Protein AF-A0A840Q4Q9-F1 (afdb_monomer)

Sequence (94 aa):
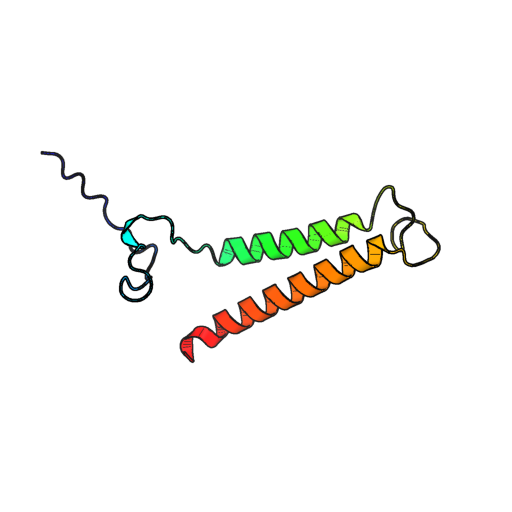MASTELEKKPSQAIDPAEEPSVEWGWHGGFPRGTQFMGWFSVVAVLAMLIGNHQGILSGGTGFKTEDVFLIGTAVVLVIGLLVDLRRRKNAWRR

Structure (mmCIF, N/CA/C/O backbone):
data_AF-A0A840Q4Q9-F1
#
_entry.id   AF-A0A840Q4Q9-F1
#
loop_
_atom_site.group_PDB
_atom_site.id
_atom_site.type_symbol
_atom_site.label_atom_id
_atom_site.label_alt_id
_atom_site.label_comp_id
_atom_site.label_asym_id
_atom_site.label_entity_id
_atom_site.label_seq_id
_atom_site.pdbx_PDB_ins_code
_atom_site.Cartn_x
_atom_site.Cartn_y
_atom_site.Cartn_z
_atom_site.occupancy
_atom_site.B_iso_or_equiv
_atom_site.auth_seq_id
_atom_site.auth_comp_id
_atom_site.auth_asym_id
_atom_site.auth_atom_id
_atom_site.pdbx_PDB_model_num
ATOM 1 N N . MET A 1 1 ? 1.119 1.818 50.714 1.00 40.50 1 MET A N 1
ATOM 2 C CA . MET A 1 1 ? 0.777 0.889 49.620 1.00 40.50 1 MET A CA 1
ATOM 3 C C . MET A 1 1 ? 0.440 1.740 48.410 1.00 40.50 1 MET A C 1
ATOM 5 O O . MET A 1 1 ? -0.631 2.328 48.388 1.00 40.50 1 MET A O 1
ATOM 9 N N . ALA A 1 2 ? 1.389 1.931 47.493 1.00 51.19 2 ALA A N 1
ATOM 10 C CA . ALA A 1 2 ? 1.105 2.608 46.232 1.00 51.19 2 ALA A CA 1
ATOM 11 C C . ALA A 1 2 ? 0.291 1.634 45.377 1.00 51.19 2 ALA A C 1
ATOM 13 O O . ALA A 1 2 ? 0.760 0.536 45.089 1.00 51.19 2 ALA A O 1
ATOM 14 N N . SER A 1 3 ? -0.945 1.995 45.055 1.00 51.69 3 SER A N 1
ATOM 15 C CA . SER A 1 3 ? -1.794 1.272 44.118 1.00 51.69 3 SER A CA 1
ATOM 16 C C . SER A 1 3 ? -1.102 1.246 42.753 1.00 51.69 3 SER A C 1
ATOM 18 O O . SER A 1 3 ? -1.081 2.245 42.043 1.00 51.69 3 SER A O 1
ATOM 20 N N . THR A 1 4 ? -0.506 0.104 42.411 1.00 63.25 4 THR A N 1
ATOM 21 C CA . THR A 1 4 ? 0.099 -0.212 41.105 1.00 63.25 4 THR A CA 1
ATOM 22 C C . THR A 1 4 ? -0.951 -0.584 40.056 1.00 63.25 4 THR A C 1
ATOM 24 O O . THR A 1 4 ? -0.650 -1.278 39.089 1.00 63.25 4 THR A O 1
ATOM 27 N N . GLU A 1 5 ? -2.200 -0.167 40.254 1.00 61.22 5 GLU A N 1
ATOM 28 C CA . GLU A 1 5 ? -3.238 -0.267 39.237 1.00 61.22 5 GLU A CA 1
ATOM 29 C C . GLU A 1 5 ? -2.896 0.770 38.166 1.00 61.22 5 GLU A C 1
ATOM 31 O O . GLU A 1 5 ? -3.141 1.967 38.324 1.00 61.22 5 GLU A O 1
ATOM 36 N N . LEU A 1 6 ? -2.244 0.311 37.097 1.00 61.44 6 LEU A N 1
ATOM 37 C CA . LEU A 1 6 ? -2.146 1.067 35.858 1.00 61.44 6 LEU A CA 1
ATOM 38 C C . LEU A 1 6 ? -3.575 1.381 35.425 1.00 61.44 6 LEU A C 1
ATOM 40 O O . LEU A 1 6 ? -4.327 0.470 35.081 1.00 61.44 6 LEU A O 1
ATOM 44 N N . GLU A 1 7 ? -3.945 2.660 35.464 1.00 57.31 7 GLU A N 1
ATOM 45 C CA . GLU A 1 7 ? -5.213 3.141 34.931 1.00 57.31 7 GLU A CA 1
ATOM 46 C C . GLU A 1 7 ? -5.353 2.597 33.505 1.00 57.31 7 GLU A C 1
ATOM 48 O O . GLU A 1 7 ? -4.605 2.988 32.601 1.00 57.31 7 GLU A O 1
ATOM 53 N N . LYS A 1 8 ? -6.253 1.618 33.321 1.00 55.50 8 LYS A N 1
ATOM 54 C CA . LYS A 1 8 ? -6.548 1.018 32.019 1.00 55.50 8 LYS A CA 1
ATOM 55 C C . LYS A 1 8 ? -7.146 2.117 31.160 1.00 55.50 8 LYS A C 1
ATOM 57 O O . LYS A 1 8 ? -8.352 2.349 31.149 1.00 55.50 8 LYS A O 1
ATOM 62 N N . LYS A 1 9 ? -6.272 2.825 30.449 1.00 50.47 9 LYS A N 1
ATOM 63 C CA . LYS A 1 9 ? -6.668 3.795 29.443 1.00 50.47 9 LYS A CA 1
ATOM 64 C C . LYS A 1 9 ? -7.621 3.061 28.493 1.00 50.47 9 LYS A C 1
ATOM 66 O O . LYS A 1 9 ? -7.283 1.958 28.059 1.00 50.47 9 LYS A O 1
ATOM 71 N N . PRO A 1 10 ? -8.774 3.637 28.124 1.00 53.69 10 PRO A N 1
ATOM 72 C CA . PRO A 1 10 ? -9.714 3.029 27.179 1.00 53.69 10 PRO A CA 1
ATOM 73 C C . PRO A 1 10 ? -9.153 3.008 25.739 1.00 53.69 10 PRO A C 1
ATOM 75 O O . PRO A 1 10 ? -9.885 3.158 24.767 1.00 53.69 10 PRO A O 1
ATOM 78 N N . SER A 1 11 ? -7.831 2.876 25.574 1.00 49.75 11 SER A N 1
ATOM 79 C CA . SER A 1 11 ? -7.124 2.939 24.298 1.00 49.75 11 SER A CA 1
ATOM 80 C C . SER A 1 11 ? -7.380 1.730 23.401 1.00 49.75 11 SER A C 1
ATOM 82 O O . SER A 1 11 ? -7.056 1.799 22.220 1.00 49.75 11 SER A O 1
ATOM 84 N N . GLN A 1 12 ? -8.002 0.667 23.914 1.00 54.91 12 GLN A N 1
ATOM 85 C CA . GLN A 1 12 ? -8.479 -0.467 23.128 1.00 54.91 12 GLN A CA 1
ATOM 86 C C . GLN A 1 12 ? -9.863 -0.877 23.618 1.00 54.91 12 GLN A C 1
ATOM 88 O O . GLN A 1 12 ? -10.000 -1.680 24.533 1.00 54.91 12 GLN A O 1
ATOM 93 N N . ALA A 1 13 ? -10.900 -0.329 22.991 1.00 60.38 13 ALA A N 1
ATOM 94 C CA . ALA A 1 13 ? -12.245 -0.891 23.043 1.00 60.38 13 ALA A CA 1
ATOM 95 C C . ALA A 1 13 ? -12.291 -2.197 22.219 1.00 60.38 13 ALA A C 1
ATOM 97 O O . ALA A 1 13 ? -12.968 -2.265 21.197 1.00 60.38 13 ALA A O 1
ATOM 98 N N . ILE A 1 14 ? -11.479 -3.189 22.596 1.00 66.31 14 ILE A N 1
ATOM 99 C CA . ILE A 1 14 ? -11.555 -4.559 22.082 1.00 66.31 14 ILE A CA 1
ATOM 100 C C . ILE A 1 14 ? -12.249 -5.361 23.175 1.00 66.31 14 ILE A C 1
ATOM 102 O O . ILE A 1 14 ? -11.813 -5.323 24.326 1.00 66.31 14 ILE A O 1
ATOM 106 N N . ASP A 1 15 ? -13.355 -6.014 22.829 1.00 70.75 15 ASP A N 1
ATOM 107 C CA . ASP A 1 15 ? -14.121 -6.822 23.771 1.00 70.75 15 ASP A CA 1
ATOM 108 C C . ASP A 1 15 ? -13.258 -8.005 24.254 1.00 70.75 15 ASP A C 1
ATOM 110 O O . ASP A 1 15 ? -12.792 -8.789 23.422 1.00 70.75 15 ASP A O 1
ATOM 114 N N . PRO A 1 16 ? -13.030 -8.166 25.571 1.00 71.81 16 PRO A N 1
ATOM 115 C CA . PRO A 1 16 ? -12.350 -9.340 26.115 1.00 71.81 16 PRO A CA 1
ATOM 116 C C . PRO A 1 16 ? -13.014 -10.673 25.734 1.00 71.81 16 PRO A C 1
ATOM 118 O O . PRO A 1 16 ? -12.351 -11.707 25.779 1.00 71.81 16 PRO A O 1
ATOM 121 N N . ALA A 1 17 ? -14.301 -10.667 25.364 1.00 75.44 17 ALA A N 1
ATOM 122 C CA . ALA A 1 17 ? -14.993 -11.843 24.843 1.00 75.44 17 ALA A CA 1
ATOM 123 C C . ALA A 1 17 ? -14.518 -12.250 23.434 1.00 75.44 17 ALA A C 1
ATOM 125 O O . ALA A 1 17 ? -14.544 -13.435 23.111 1.00 75.44 17 ALA A O 1
ATOM 126 N N . GLU A 1 18 ? -14.062 -11.294 22.618 1.00 74.69 18 GLU A N 1
ATOM 127 C CA . GLU A 1 18 ? -13.520 -11.542 21.274 1.00 74.69 18 GLU A CA 1
ATOM 128 C C . GLU A 1 18 ? -12.025 -11.903 21.329 1.00 74.69 18 GLU A C 1
ATOM 130 O O . GLU A 1 18 ? -11.578 -12.806 20.623 1.00 74.69 18 GLU A O 1
ATOM 135 N N . GLU A 1 19 ? -11.247 -11.244 22.198 1.00 77.38 19 GLU A N 1
ATOM 136 C CA . GLU A 1 19 ? -9.814 -11.518 22.389 1.00 77.38 19 GLU A CA 1
ATOM 137 C C . GLU A 1 19 ? -9.440 -11.569 23.892 1.00 77.38 19 GLU A C 1
ATOM 139 O O . GLU A 1 19 ? -9.123 -10.539 24.496 1.00 77.38 19 GLU A O 1
ATOM 144 N N . PRO A 1 20 ? -9.408 -12.762 24.527 1.00 77.19 20 PRO A N 1
ATOM 145 C CA . PRO A 1 20 ? -9.173 -12.897 25.971 1.00 77.19 20 PRO A CA 1
ATOM 146 C C . PRO A 1 20 ? -7.765 -12.469 26.406 1.00 77.19 20 PRO A C 1
ATOM 148 O O . PRO A 1 20 ? -7.557 -12.109 27.558 1.00 77.19 20 PRO A O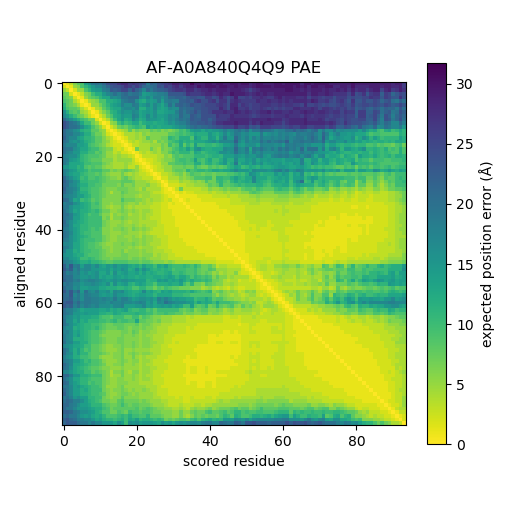 1
ATOM 151 N N . SER A 1 21 ? -6.793 -12.442 25.491 1.00 79.38 21 SER A N 1
ATOM 152 C CA . SER A 1 21 ? -5.432 -11.959 25.748 1.00 79.38 21 SER A CA 1
ATOM 153 C C . SER A 1 21 ? -5.280 -10.432 25.666 1.00 79.38 21 SER A C 1
ATOM 155 O O . SER A 1 21 ? -4.169 -9.926 25.852 1.00 79.38 21 SER A O 1
ATOM 157 N N . VAL A 1 22 ? -6.364 -9.670 25.438 1.00 75.06 22 VAL A N 1
ATOM 158 C CA . VAL A 1 22 ? -6.353 -8.189 25.437 1.00 75.06 22 VAL A CA 1
ATOM 159 C C . VAL A 1 22 ? -5.764 -7.625 26.730 1.00 75.06 22 VAL A C 1
ATOM 161 O O . VAL A 1 22 ? -5.054 -6.618 26.697 1.00 75.06 22 VAL A O 1
ATOM 164 N N . GLU A 1 23 ? -5.963 -8.309 27.858 1.00 73.94 23 GLU A N 1
ATOM 165 C CA . GLU A 1 23 ? -5.382 -7.937 29.152 1.00 73.94 23 GLU A CA 1
ATOM 166 C C . GLU A 1 23 ? -3.843 -7.931 29.192 1.00 73.94 23 GLU A C 1
ATOM 168 O O . GLU A 1 23 ? -3.278 -7.208 30.008 1.00 73.94 23 GLU A O 1
ATOM 173 N N . TRP A 1 24 ? -3.151 -8.650 28.297 1.00 78.69 24 TRP A N 1
ATOM 174 C CA . TRP A 1 24 ? -1.678 -8.703 28.255 1.00 78.69 24 TRP A CA 1
ATOM 175 C C . TRP A 1 24 ? -1.069 -7.535 27.458 1.00 78.69 24 TRP A C 1
ATOM 177 O O . TRP A 1 24 ? 0.148 -7.362 27.425 1.00 78.69 24 TRP A O 1
ATOM 187 N N . GLY A 1 25 ? -1.908 -6.707 26.820 1.00 74.69 25 GLY A N 1
ATOM 188 C CA . GLY A 1 25 ? -1.545 -5.364 26.350 1.00 74.69 25 GLY A CA 1
ATOM 189 C C . GLY A 1 25 ? -0.996 -5.239 24.924 1.00 74.69 25 GLY A C 1
ATOM 190 O O . GLY A 1 25 ? -0.850 -4.121 24.440 1.00 74.69 25 GLY A O 1
ATOM 191 N N . TRP A 1 26 ? -0.726 -6.335 24.207 1.00 79.31 26 TRP A N 1
ATOM 192 C CA . TRP A 1 26 ? -0.101 -6.280 22.866 1.00 79.31 26 TRP A CA 1
ATOM 193 C C . TRP A 1 26 ? -1.109 -6.204 21.699 1.00 79.31 26 TRP A C 1
ATOM 195 O O . TRP A 1 26 ? -0.714 -6.189 20.539 1.00 79.31 26 TRP A O 1
ATOM 205 N N . HIS A 1 27 ? -2.411 -6.105 21.986 1.00 76.00 27 HIS A N 1
ATOM 206 C CA . HIS A 1 27 ? -3.500 -6.159 20.989 1.00 76.00 27 HIS A CA 1
ATOM 207 C C . HIS A 1 27 ? -3.787 -4.793 20.329 1.00 76.00 27 HIS A C 1
ATOM 209 O O . HIS A 1 27 ? -4.842 -4.567 19.736 1.00 76.00 27 HIS A O 1
ATOM 215 N N . GLY A 1 28 ? -2.886 -3.822 20.506 1.00 72.06 28 GLY A N 1
ATOM 216 C CA . GLY A 1 28 ? -3.077 -2.443 20.072 1.00 72.06 28 GLY A CA 1
ATOM 217 C C . GLY A 1 28 ? -3.111 -2.326 18.557 1.00 72.06 28 GLY A C 1
ATOM 218 O O . GLY A 1 28 ? -2.088 -2.457 17.890 1.00 72.06 28 GLY A O 1
ATOM 219 N N . GLY A 1 29 ? -4.278 -2.016 17.999 1.0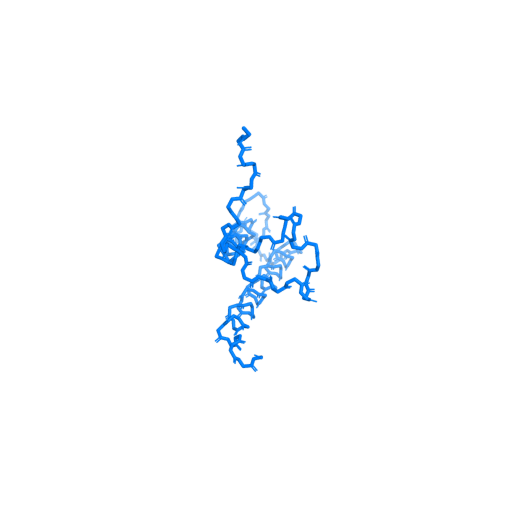0 80.69 29 GLY A N 1
ATOM 220 C CA . GLY A 1 29 ? -4.384 -1.644 16.595 1.00 80.69 29 GLY A CA 1
ATOM 221 C C . GLY A 1 29 ? -3.894 -0.214 16.366 1.00 80.69 29 GLY A C 1
ATOM 222 O O . GLY A 1 29 ? -4.272 0.702 17.095 1.00 80.69 29 GLY A O 1
ATOM 223 N N . PHE A 1 30 ? -3.148 0.019 15.281 1.00 86.25 30 PHE A N 1
ATOM 224 C CA . PHE A 1 30 ? -2.807 1.375 14.832 1.00 86.25 30 PHE A CA 1
ATOM 225 C C . PHE A 1 30 ? -3.352 1.686 13.424 1.00 86.25 30 PHE A C 1
ATOM 227 O O . PHE A 1 30 ? -2.573 1.886 12.495 1.00 86.25 30 PHE A O 1
ATOM 234 N N . PRO A 1 31 ? -4.690 1.784 13.241 1.00 85.31 31 PRO A N 1
ATOM 235 C CA . PRO A 1 31 ? -5.349 1.966 11.940 1.00 85.31 31 PRO A CA 1
ATOM 236 C C . PRO A 1 31 ? -4.737 3.026 11.026 1.00 85.31 31 PRO A C 1
ATOM 238 O O . PRO A 1 31 ? -4.528 2.794 9.836 1.00 85.31 31 PRO A O 1
ATOM 241 N N . ARG A 1 32 ? -4.464 4.210 11.589 1.00 89.12 32 ARG A N 1
ATOM 242 C CA . ARG A 1 32 ? -3.907 5.342 10.840 1.00 89.12 32 ARG A CA 1
ATOM 243 C C . ARG A 1 32 ? -2.455 5.081 10.454 1.00 89.12 32 ARG A C 1
ATOM 245 O O . ARG A 1 32 ? -2.082 5.374 9.325 1.00 89.12 32 ARG A O 1
ATOM 252 N N . GLY A 1 33 ? -1.668 4.493 11.356 1.00 93.19 33 GLY A N 1
ATOM 253 C CA . GLY A 1 33 ? -0.290 4.108 11.065 1.00 93.19 33 GLY A CA 1
ATOM 254 C C . GLY A 1 33 ? -0.197 3.000 10.028 1.00 93.19 33 GLY A C 1
ATOM 255 O O . GLY A 1 33 ? 0.627 3.101 9.131 1.00 93.19 33 GLY A O 1
ATOM 256 N N . THR A 1 34 ? -1.078 1.997 10.078 1.00 94.31 34 THR A N 1
ATOM 257 C CA . THR A 1 34 ? -1.146 0.940 9.059 1.00 94.31 34 THR A CA 1
ATOM 258 C C . THR A 1 34 ? -1.422 1.521 7.674 1.00 94.31 34 THR A C 1
ATOM 260 O O . THR A 1 34 ? -0.736 1.170 6.720 1.00 94.31 34 THR A O 1
ATOM 263 N N . GLN A 1 35 ? -2.382 2.443 7.556 1.00 96.75 35 GLN A N 1
ATOM 264 C CA . GLN A 1 35 ? -2.674 3.112 6.285 1.00 96.75 35 GLN A CA 1
ATOM 265 C C . GLN A 1 35 ? -1.505 3.980 5.810 1.00 96.75 35 GLN A C 1
ATOM 267 O O . GLN A 1 35 ? -1.114 3.891 4.650 1.00 96.75 35 GLN A O 1
ATOM 272 N N . PHE A 1 36 ? -0.913 4.779 6.702 1.00 97.50 36 PHE A N 1
ATOM 273 C CA . PHE A 1 36 ? 0.239 5.616 6.367 1.00 97.50 36 PHE A CA 1
ATOM 274 C C . PHE A 1 36 ? 1.432 4.781 5.887 1.00 97.50 36 PHE A C 1
ATOM 276 O O . PHE A 1 36 ? 1.951 5.024 4.800 1.00 97.50 36 PHE A O 1
ATOM 283 N N . MET A 1 37 ? 1.822 3.761 6.656 1.00 98.00 37 MET A N 1
ATOM 284 C CA . MET A 1 37 ? 2.930 2.874 6.303 1.00 98.00 37 MET A CA 1
ATOM 285 C C . MET A 1 37 ? 2.634 2.069 5.040 1.00 98.00 37 MET A C 1
ATOM 287 O O . MET A 1 37 ? 3.530 1.882 4.228 1.00 98.00 37 MET A O 1
ATOM 291 N N . GLY A 1 38 ? 1.386 1.650 4.827 1.00 97.81 38 GLY A N 1
ATOM 292 C CA . GLY A 1 38 ? 0.991 0.969 3.600 1.00 97.81 38 GLY A CA 1
ATOM 293 C C . GLY A 1 38 ? 1.164 1.844 2.358 1.00 97.81 38 GLY A C 1
ATOM 294 O O . GLY A 1 38 ? 1.773 1.406 1.384 1.00 97.81 38 GLY A O 1
ATOM 295 N N . TRP A 1 39 ? 0.686 3.092 2.388 1.00 98.38 39 TRP A N 1
ATOM 296 C CA . TRP A 1 39 ? 0.885 4.028 1.275 1.00 98.38 39 TRP A CA 1
ATOM 297 C C . TRP A 1 39 ? 2.354 4.409 1.092 1.00 98.38 39 TRP A C 1
ATOM 299 O O . TRP A 1 39 ? 2.820 4.500 -0.043 1.00 98.38 39 TRP A O 1
ATOM 309 N N . PHE A 1 40 ? 3.103 4.561 2.185 1.00 98.50 40 PHE A N 1
ATOM 310 C CA . PHE A 1 40 ? 4.552 4.732 2.125 1.00 98.50 40 PHE A CA 1
ATOM 311 C C . PHE A 1 40 ? 5.228 3.552 1.409 1.00 98.50 40 PHE A C 1
ATOM 313 O O . PHE A 1 40 ? 6.035 3.774 0.511 1.00 98.50 40 PHE A O 1
ATOM 320 N N . SER A 1 41 ? 4.859 2.306 1.729 1.00 98.44 41 SER A N 1
ATOM 321 C CA . SER A 1 41 ? 5.380 1.115 1.047 1.00 98.44 41 SER A CA 1
ATOM 322 C C . SER A 1 41 ? 5.039 1.091 -0.444 1.00 98.44 41 SER A C 1
ATOM 324 O O . SER A 1 41 ? 5.901 0.734 -1.241 1.00 98.44 41 SER A O 1
ATOM 326 N N . VAL A 1 42 ? 3.830 1.509 -0.844 1.00 98.50 42 VAL A N 1
ATOM 327 C CA . VAL A 1 42 ? 3.462 1.644 -2.269 1.00 98.50 42 VAL A CA 1
ATOM 328 C C . VAL A 1 42 ? 4.412 2.607 -2.982 1.00 98.50 42 VAL A C 1
ATOM 330 O O . VAL A 1 42 ? 4.954 2.271 -4.033 1.00 98.50 42 VAL A O 1
ATOM 333 N N . VAL A 1 43 ? 4.647 3.786 -2.398 1.00 98.25 43 VAL A N 1
ATOM 334 C CA . VAL A 1 43 ? 5.558 4.789 -2.968 1.00 98.25 43 VAL A CA 1
ATOM 335 C C . VAL A 1 43 ? 6.988 4.256 -3.024 1.00 98.25 43 VAL A C 1
ATOM 337 O O . VAL A 1 43 ? 7.640 4.395 -4.054 1.00 98.25 43 VAL A O 1
ATOM 340 N N . ALA A 1 44 ? 7.464 3.610 -1.959 1.00 97.94 44 ALA A N 1
ATOM 341 C CA . ALA A 1 44 ? 8.809 3.048 -1.901 1.00 97.94 44 ALA A CA 1
ATOM 342 C C . ALA A 1 44 ? 9.035 1.978 -2.981 1.00 97.94 44 ALA A C 1
ATOM 344 O O . ALA A 1 44 ? 10.031 2.041 -3.695 1.00 97.94 44 ALA A O 1
ATOM 345 N N . VAL A 1 45 ? 8.095 1.043 -3.158 1.00 97.38 45 VAL A N 1
ATOM 346 C CA . VAL A 1 45 ? 8.185 -0.010 -4.185 1.00 97.38 45 VAL A CA 1
ATOM 347 C C . VAL A 1 45 ? 8.180 0.582 -5.595 1.00 97.38 45 VAL A C 1
ATOM 349 O O . VAL A 1 45 ? 8.965 0.158 -6.438 1.00 97.38 45 VAL A O 1
ATOM 352 N N . LEU A 1 46 ? 7.343 1.587 -5.863 1.00 96.31 46 LEU A N 1
ATOM 353 C CA . LEU A 1 46 ? 7.316 2.247 -7.173 1.00 96.31 46 LEU A CA 1
ATOM 354 C C . LEU A 1 46 ? 8.569 3.091 -7.429 1.00 96.31 46 LEU A C 1
ATOM 356 O O . LEU A 1 46 ? 9.046 3.137 -8.559 1.00 96.31 46 LEU A O 1
ATOM 360 N N . ALA A 1 47 ? 9.139 3.718 -6.399 1.00 96.00 47 ALA A N 1
ATOM 361 C CA . ALA A 1 47 ? 10.398 4.448 -6.517 1.00 96.00 47 ALA A CA 1
ATOM 362 C C . ALA A 1 47 ? 11.562 3.531 -6.927 1.00 96.00 47 ALA A C 1
ATOM 364 O O . ALA A 1 47 ? 12.462 3.976 -7.634 1.00 96.00 47 ALA A O 1
ATOM 365 N N . MET A 1 48 ? 11.520 2.243 -6.562 1.00 94.50 48 MET A N 1
ATOM 366 C CA . MET A 1 48 ? 12.532 1.259 -6.967 1.00 94.50 48 MET A CA 1
ATO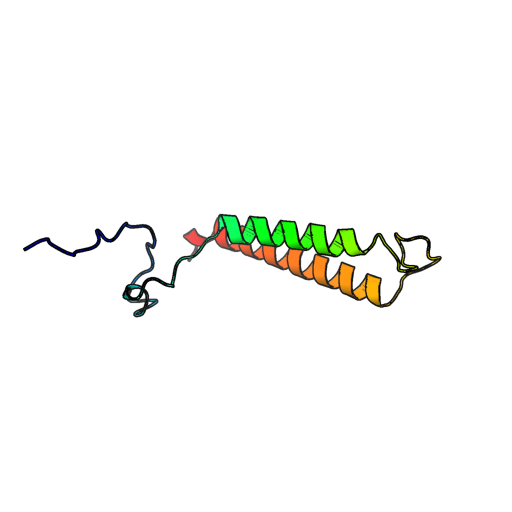M 367 C C . MET A 1 48 ? 12.525 0.939 -8.467 1.00 94.50 48 MET A C 1
ATOM 369 O O . MET A 1 48 ? 13.477 0.318 -8.926 1.00 94.50 48 MET A O 1
ATOM 373 N N . LEU A 1 49 ? 11.522 1.386 -9.237 1.00 93.56 49 LEU A N 1
ATOM 374 C CA . LEU A 1 49 ? 11.543 1.348 -10.709 1.00 93.56 49 LEU A CA 1
ATOM 375 C C . LEU A 1 49 ? 12.544 2.345 -11.313 1.00 93.56 49 LEU A C 1
ATOM 377 O O . LEU A 1 49 ? 12.820 2.290 -12.506 1.00 93.56 49 LEU A O 1
ATOM 381 N N . ILE A 1 50 ? 13.092 3.256 -10.507 1.00 92.50 50 ILE A N 1
ATOM 382 C CA . ILE A 1 50 ? 14.115 4.221 -10.906 1.00 92.50 50 ILE A CA 1
ATOM 383 C C . ILE A 1 50 ? 15.421 3.815 -10.220 1.00 92.50 50 ILE A C 1
ATOM 385 O O . ILE A 1 50 ? 15.488 3.768 -8.992 1.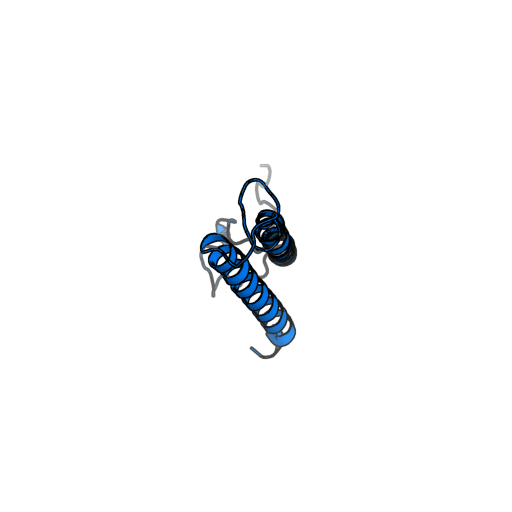00 92.50 50 ILE A O 1
ATOM 389 N N . GLY A 1 51 ? 16.482 3.520 -10.976 1.00 86.12 51 GLY A N 1
ATOM 390 C CA . GLY A 1 51 ? 17.772 3.220 -10.357 1.00 86.12 51 GLY A CA 1
ATOM 391 C C . GLY A 1 51 ? 18.780 2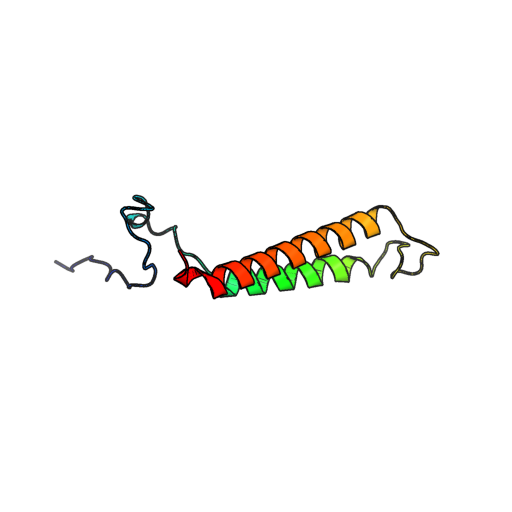.532 -11.268 1.00 86.12 51 GLY A C 1
ATOM 392 O O . GLY A 1 51 ? 18.965 2.887 -12.421 1.00 86.12 51 GLY A O 1
ATOM 393 N N . ASN A 1 52 ? 19.502 1.557 -10.723 1.00 85.12 52 ASN A N 1
ATOM 394 C CA . ASN A 1 52 ? 20.628 0.934 -11.427 1.00 85.12 52 ASN A CA 1
ATOM 395 C C . ASN A 1 52 ? 20.215 -0.149 -12.452 1.00 85.12 52 ASN A C 1
ATOM 397 O O . ASN A 1 52 ? 21.059 -0.682 -13.166 1.00 85.12 52 ASN A O 1
ATOM 401 N N . HIS A 1 53 ? 18.937 -0.525 -12.520 1.00 85.50 53 HIS A N 1
ATOM 402 C CA . HIS A 1 53 ? 18.460 -1.560 -13.442 1.00 85.50 53 HIS A CA 1
ATOM 403 C C . HIS A 1 53 ? 18.006 -0.937 -14.771 1.00 85.50 53 HIS A C 1
ATOM 405 O O . HIS A 1 53 ? 17.626 0.225 -14.821 1.00 85.50 53 HIS A O 1
ATOM 411 N N . GLN A 1 54 ? 18.032 -1.708 -15.860 1.00 85.94 54 GLN A N 1
ATOM 412 C CA . GLN A 1 54 ? 17.601 -1.261 -17.196 1.00 85.94 54 GLN A CA 1
ATOM 413 C C . GLN A 1 54 ? 16.120 -1.604 -17.426 1.00 85.94 54 GLN A C 1
ATOM 415 O O . GLN A 1 54 ? 15.781 -2.357 -18.345 1.00 85.94 54 GLN A O 1
ATOM 420 N N . GLY A 1 55 ? 15.264 -1.125 -16.520 1.00 86.19 55 GLY A N 1
ATOM 421 C CA . GLY A 1 55 ? 13.809 -1.305 -16.544 1.00 86.19 55 GLY A CA 1
ATOM 422 C C . GLY A 1 55 ? 13.077 -0.193 -17.292 1.00 86.19 55 GLY A C 1
ATOM 423 O O . GLY A 1 55 ? 13.697 0.730 -17.831 1.00 86.19 55 GLY A O 1
ATOM 424 N N . ILE A 1 56 ? 11.746 -0.259 -17.292 1.00 85.75 56 ILE A N 1
ATOM 425 C CA . ILE A 1 56 ? 10.876 0.650 -18.056 1.00 85.75 56 ILE A CA 1
ATOM 426 C C . ILE A 1 56 ? 11.034 2.139 -17.701 1.00 85.75 56 ILE A C 1
ATOM 428 O O . ILE A 1 56 ? 10.951 2.987 -18.586 1.00 85.75 56 ILE A O 1
ATOM 432 N N . LEU A 1 57 ? 11.283 2.474 -16.430 1.00 87.00 57 LEU A N 1
ATOM 433 C CA . LEU A 1 57 ? 11.492 3.861 -15.978 1.00 87.00 57 LEU A CA 1
ATOM 434 C C . LEU A 1 57 ? 12.972 4.229 -15.811 1.00 87.00 57 LEU A C 1
ATOM 436 O O . LEU A 1 57 ? 13.290 5.360 -15.451 1.00 87.00 57 LEU A O 1
ATOM 440 N N . SER A 1 58 ? 13.879 3.291 -16.084 1.00 86.25 58 SER A N 1
ATOM 441 C CA . SER A 1 58 ? 15.292 3.381 -15.714 1.00 86.25 58 SER A CA 1
ATOM 442 C C . SER A 1 58 ? 16.235 3.231 -16.918 1.00 86.25 58 SER A C 1
ATOM 444 O O . SER A 1 58 ? 17.346 2.719 -16.808 1.00 86.25 58 SER A O 1
ATOM 446 N N . GLY A 1 59 ? 15.779 3.687 -18.092 1.00 82.94 59 GLY A N 1
ATOM 447 C CA . GLY A 1 59 ? 16.581 3.783 -19.320 1.00 82.94 59 GLY A CA 1
ATOM 448 C C . GLY A 1 59 ? 16.577 2.542 -20.221 1.00 82.94 59 GLY A C 1
ATOM 449 O O . GLY A 1 59 ? 17.181 2.573 -21.292 1.00 82.94 59 GLY A O 1
ATOM 450 N N . GLY A 1 60 ? 15.877 1.471 -19.834 1.00 83.38 60 GLY A N 1
ATOM 451 C CA . GLY A 1 60 ? 15.725 0.264 -20.644 1.00 83.38 60 GLY A CA 1
ATOM 452 C C . GLY A 1 60 ? 14.691 0.409 -21.765 1.00 83.38 60 GLY A C 1
ATOM 453 O O . GLY A 1 60 ? 13.764 1.209 -21.691 1.00 83.38 60 GLY A O 1
ATOM 454 N N . THR A 1 61 ? 14.813 -0.411 -22.812 1.00 82.62 61 THR A N 1
ATOM 455 C CA . THR A 1 61 ? 13.916 -0.377 -23.984 1.00 82.62 61 THR A CA 1
ATOM 456 C C . THR A 1 61 ? 12.614 -1.173 -23.826 1.00 82.62 61 THR A C 1
ATOM 458 O O . THR A 1 61 ? 11.821 -1.235 -24.764 1.00 82.62 61 THR A O 1
ATOM 461 N N . GLY A 1 62 ? 12.359 -1.791 -22.668 1.00 83.75 62 GLY A N 1
ATOM 462 C CA . GLY A 1 62 ? 11.138 -2.566 -22.441 1.00 83.75 62 GLY A CA 1
ATOM 463 C C . GLY A 1 62 ? 10.981 -3.073 -21.012 1.00 83.75 62 GLY A C 1
ATOM 464 O O . GLY A 1 62 ? 11.883 -2.922 -20.189 1.00 83.75 62 GLY A O 1
ATOM 465 N N . PHE A 1 63 ? 9.831 -3.699 -20.745 1.00 86.00 63 PHE A N 1
ATOM 466 C CA . PHE A 1 63 ? 9.516 -4.302 -19.450 1.00 86.00 63 PHE A CA 1
ATOM 467 C C . PHE A 1 63 ? 10.507 -5.402 -19.085 1.00 86.00 63 PHE A C 1
ATOM 469 O O . PHE A 1 63 ? 10.822 -6.278 -19.898 1.00 86.00 63 PHE A O 1
ATOM 476 N N . LYS A 1 64 ? 10.949 -5.379 -17.831 1.00 89.38 64 LYS A N 1
ATOM 477 C CA . LYS A 1 64 ? 11.732 -6.454 -17.229 1.00 89.38 64 LYS A CA 1
ATOM 478 C C . LYS A 1 64 ? 10.905 -7.233 -16.222 1.00 89.38 64 LYS A C 1
ATOM 480 O O . LYS A 1 64 ? 9.867 -6.774 -15.749 1.00 89.38 64 LYS A O 1
ATOM 485 N N . THR A 1 65 ? 11.374 -8.432 -15.895 1.00 92.19 65 THR A N 1
ATOM 486 C CA . THR A 1 65 ? 10.719 -9.285 -14.903 1.00 92.19 65 THR A CA 1
ATOM 487 C C . THR A 1 65 ? 10.636 -8.576 -13.551 1.00 92.19 65 THR A C 1
ATOM 489 O O . THR A 1 65 ? 9.598 -8.645 -12.900 1.00 92.19 65 THR A O 1
ATOM 492 N N . GLU A 1 66 ? 11.675 -7.833 -13.154 1.00 91.25 66 GLU A N 1
ATOM 493 C CA . GLU A 1 66 ? 11.669 -7.053 -11.913 1.00 91.25 66 GLU A CA 1
ATOM 494 C C . GLU A 1 66 ? 10.564 -5.984 -11.907 1.00 91.25 66 GLU A C 1
ATOM 496 O O . GLU A 1 66 ? 9.846 -5.865 -10.914 1.00 91.25 66 GLU A O 1
ATOM 501 N N . ASP A 1 67 ? 10.357 -5.275 -13.025 1.00 93.62 67 ASP A N 1
ATOM 502 C CA . ASP A 1 67 ? 9.294 -4.266 -13.159 1.00 93.62 67 ASP A CA 1
ATOM 503 C C . ASP A 1 67 ? 7.913 -4.886 -12.916 1.00 93.62 67 ASP A C 1
ATOM 505 O O . ASP A 1 67 ? 7.074 -4.308 -12.225 1.00 93.62 67 ASP A O 1
ATOM 509 N N . VAL A 1 68 ? 7.682 -6.091 -13.451 1.00 93.81 68 VAL A N 1
ATOM 510 C CA . VAL A 1 68 ? 6.413 -6.815 -13.286 1.00 93.81 68 VAL A CA 1
ATOM 511 C C . VAL A 1 68 ? 6.162 -7.138 -11.815 1.00 93.81 68 VAL A C 1
ATOM 513 O O . VAL A 1 68 ? 5.047 -6.940 -11.331 1.00 93.81 68 VAL A O 1
ATOM 516 N N . PHE A 1 69 ? 7.183 -7.587 -11.083 1.00 95.00 69 PHE A N 1
ATOM 517 C CA . PHE A 1 69 ? 7.048 -7.866 -9.654 1.00 95.00 69 PHE A CA 1
ATOM 518 C C . PHE A 1 69 ? 6.840 -6.593 -8.828 1.00 95.00 69 PHE A C 1
ATOM 520 O O . PHE A 1 69 ? 5.985 -6.592 -7.940 1.00 95.00 69 PHE A O 1
ATOM 527 N N . LEU A 1 70 ? 7.560 -5.507 -9.120 1.00 96.06 70 LEU A N 1
ATOM 528 C CA . LEU A 1 70 ? 7.408 -4.232 -8.410 1.00 96.06 70 LEU A CA 1
ATOM 529 C C . LEU A 1 70 ? 6.016 -3.631 -8.639 1.00 96.06 70 LEU A C 1
ATOM 531 O O . LEU A 1 70 ? 5.303 -3.325 -7.681 1.00 96.06 70 LEU A O 1
ATOM 535 N N . ILE A 1 71 ? 5.584 -3.534 -9.898 1.00 96.06 7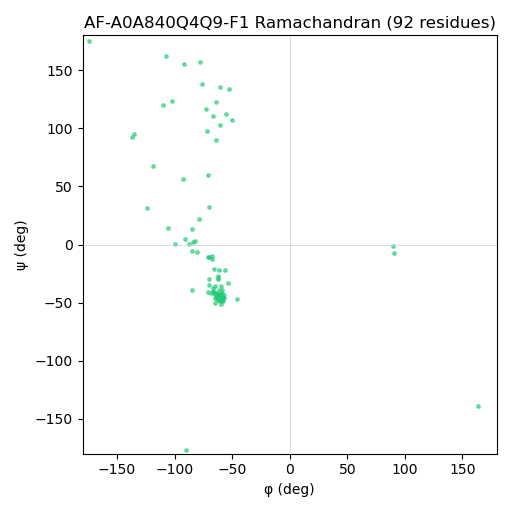1 ILE A N 1
ATOM 536 C CA . ILE A 1 71 ? 4.262 -3.012 -10.264 1.00 96.06 71 ILE A CA 1
ATOM 537 C C . ILE A 1 71 ? 3.161 -3.926 -9.718 1.00 96.06 71 ILE A C 1
ATOM 539 O O . ILE A 1 71 ? 2.212 -3.440 -9.105 1.00 96.06 71 ILE A O 1
ATOM 543 N N . GLY A 1 72 ? 3.289 -5.246 -9.881 1.00 97.62 72 GLY A N 1
ATOM 544 C CA . GLY A 1 72 ? 2.323 -6.216 -9.365 1.00 97.62 72 GLY A CA 1
ATOM 545 C C . GLY A 1 72 ? 2.161 -6.125 -7.847 1.00 97.62 72 GLY A C 1
ATOM 546 O O . GLY A 1 72 ? 1.038 -6.065 -7.345 1.00 97.62 72 GLY A O 1
ATOM 547 N N . THR A 1 73 ? 3.270 -6.023 -7.112 1.00 98.25 73 THR A N 1
ATOM 548 C CA . THR A 1 73 ? 3.256 -5.849 -5.651 1.00 98.25 73 THR A CA 1
ATOM 549 C C . THR A 1 73 ? 2.598 -4.528 -5.257 1.00 98.25 73 THR A C 1
ATOM 551 O O . THR A 1 73 ? 1.741 -4.510 -4.372 1.00 98.25 73 THR A O 1
ATOM 554 N N . ALA A 1 74 ? 2.932 -3.429 -5.940 1.00 98.38 74 ALA A N 1
ATOM 555 C CA . ALA A 1 74 ? 2.316 -2.129 -5.690 1.00 98.38 74 ALA A CA 1
ATOM 556 C C . ALA A 1 74 ? 0.795 -2.165 -5.921 1.00 98.38 74 ALA A C 1
ATOM 558 O O . ALA A 1 74 ? 0.037 -1.666 -5.090 1.00 98.38 74 ALA A O 1
ATOM 559 N N . VAL A 1 75 ? 0.332 -2.813 -6.995 1.00 98.56 75 VAL A N 1
ATOM 560 C CA . VAL A 1 75 ? -1.101 -2.985 -7.287 1.00 98.56 75 VAL A CA 1
ATOM 561 C C . VAL A 1 75 ? -1.803 -3.771 -6.179 1.00 98.56 75 VAL A C 1
ATOM 563 O O . VAL A 1 75 ? -2.853 -3.341 -5.699 1.00 98.56 75 VAL A O 1
ATOM 566 N N . VAL A 1 76 ? -1.222 -4.887 -5.726 1.00 98.62 76 VAL A N 1
ATOM 567 C CA . VAL A 1 76 ? -1.788 -5.690 -4.629 1.00 98.62 76 VAL A CA 1
ATOM 568 C C . VAL A 1 76 ? -1.897 -4.870 -3.342 1.00 98.62 76 VAL A C 1
ATOM 570 O O . VAL A 1 76 ? -2.948 -4.887 -2.697 1.00 98.62 76 VAL A O 1
ATOM 573 N N . LEU A 1 77 ? -0.858 -4.105 -2.992 1.00 98.50 77 LEU A N 1
ATOM 574 C CA . LEU A 1 77 ? -0.870 -3.228 -1.818 1.00 98.50 77 LEU A CA 1
ATOM 575 C C . LEU A 1 77 ? -1.958 -2.153 -1.920 1.00 98.50 77 LEU A C 1
ATOM 577 O O . LEU A 1 77 ? -2.739 -1.988 -0.983 1.00 98.50 77 LEU A O 1
ATOM 581 N N . VAL A 1 78 ? -2.059 -1.461 -3.059 1.00 98.62 78 VAL A N 1
ATOM 582 C CA . VAL A 1 78 ? -3.087 -0.433 -3.289 1.00 98.62 78 VAL A CA 1
ATOM 583 C C . VAL A 1 78 ? -4.488 -1.024 -3.151 1.00 98.62 78 VAL A C 1
ATOM 585 O O . VAL A 1 78 ? -5.320 -0.467 -2.433 1.00 98.62 78 VAL A O 1
ATOM 588 N N . ILE A 1 79 ? -4.756 -2.175 -3.776 1.00 98.56 79 ILE A N 1
ATOM 589 C CA . ILE A 1 79 ? -6.053 -2.854 -3.659 1.00 98.56 79 ILE A CA 1
ATOM 590 C C . ILE A 1 79 ? -6.338 -3.207 -2.195 1.00 98.56 79 ILE A C 1
ATOM 592 O O . ILE A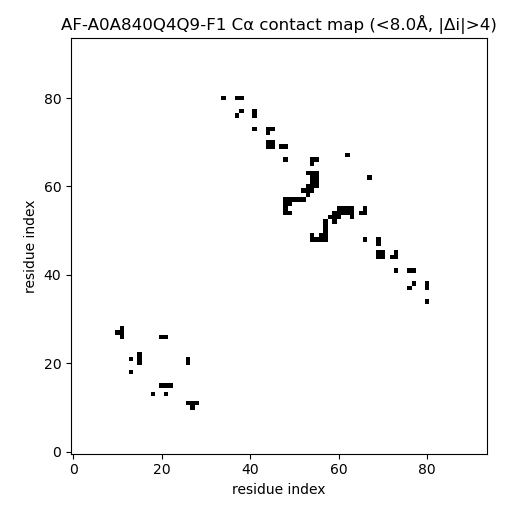 1 79 ? -7.429 -2.914 -1.702 1.00 98.56 79 ILE A O 1
ATOM 596 N N . GLY A 1 80 ? -5.366 -3.782 -1.482 1.00 98.06 80 GLY A N 1
ATOM 597 C CA . GLY A 1 80 ? -5.493 -4.120 -0.064 1.00 98.06 80 GLY A CA 1
ATOM 598 C C . GLY A 1 80 ? -5.842 -2.908 0.804 1.00 98.06 80 GLY A C 1
ATOM 599 O O . GLY A 1 80 ? -6.778 -2.970 1.604 1.00 98.06 80 GLY A O 1
ATOM 600 N N . LEU A 1 81 ? -5.160 -1.779 0.596 1.00 97.94 81 LEU A N 1
ATOM 601 C CA . LEU A 1 81 ? -5.397 -0.536 1.334 1.00 97.94 81 LEU A CA 1
ATOM 602 C C . LEU A 1 81 ? -6.776 0.056 1.045 1.00 97.94 81 LEU A C 1
ATOM 604 O O . LEU A 1 81 ? -7.465 0.483 1.973 1.00 97.94 81 LEU A O 1
ATOM 608 N N . LEU A 1 82 ? -7.214 0.041 -0.215 1.00 97.69 82 LEU A N 1
ATOM 609 C CA . LEU A 1 82 ? -8.546 0.507 -0.600 1.00 97.69 82 LEU A CA 1
ATOM 610 C C . LEU A 1 82 ? -9.652 -0.384 -0.022 1.00 97.69 82 LEU A C 1
ATOM 612 O O . LEU A 1 82 ? -10.671 0.125 0.456 1.00 97.69 82 LEU A O 1
ATOM 616 N N . VAL A 1 83 ? -9.457 -1.706 -0.025 1.00 96.62 83 VAL A N 1
ATOM 617 C CA . VAL A 1 83 ? -10.377 -2.661 0.609 1.00 96.62 83 VAL A CA 1
ATOM 618 C C . VAL A 1 83 ? -10.448 -2.417 2.114 1.00 96.62 83 VAL A C 1
ATOM 620 O O . VAL A 1 83 ? -11.550 -2.386 2.662 1.00 96.62 83 VAL A O 1
ATOM 623 N N . ASP A 1 84 ? -9.314 -2.196 2.777 1.00 94.94 84 ASP A N 1
ATOM 624 C CA . ASP A 1 84 ? -9.259 -1.869 4.203 1.00 94.94 84 ASP A CA 1
ATOM 625 C C . ASP A 1 84 ? -10.011 -0.562 4.514 1.00 94.94 84 ASP A C 1
ATOM 627 O O . ASP A 1 84 ? -10.905 -0.548 5.363 1.00 94.94 84 ASP A O 1
ATOM 631 N N . LEU A 1 85 ? -9.768 0.513 3.755 1.00 94.75 85 LEU A N 1
ATOM 632 C CA . LEU A 1 85 ? -10.510 1.774 3.889 1.00 94.75 85 LEU A CA 1
ATOM 633 C C . LEU A 1 85 ? -12.019 1.576 3.699 1.00 94.75 85 LEU A C 1
ATOM 635 O O . LEU A 1 85 ? -12.823 2.104 4.471 1.00 94.75 85 LEU A O 1
ATOM 639 N N . ARG A 1 86 ? -12.425 0.787 2.697 1.00 94.38 86 ARG A N 1
ATOM 640 C CA . ARG A 1 86 ? -13.839 0.478 2.445 1.00 94.38 86 ARG A CA 1
ATOM 641 C C . ARG A 1 86 ? -14.461 -0.323 3.588 1.00 94.38 86 ARG A C 1
ATOM 643 O O . ARG A 1 86 ? -15.587 -0.024 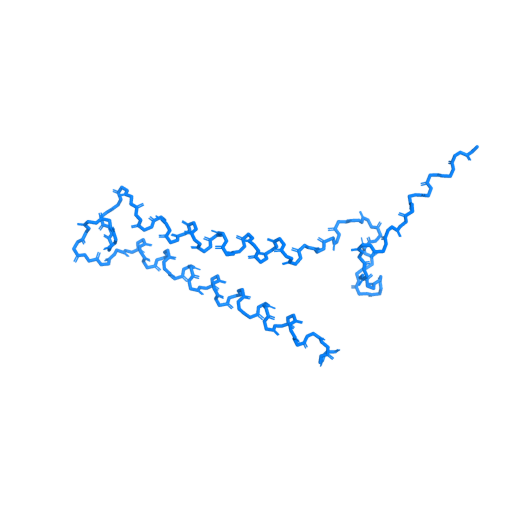3.981 1.00 94.38 86 ARG A O 1
ATOM 650 N N . ARG A 1 87 ? -13.749 -1.317 4.128 1.00 91.56 87 ARG A N 1
ATOM 651 C CA . ARG A 1 87 ? -14.197 -2.118 5.280 1.00 91.56 87 ARG A CA 1
ATOM 652 C C . ARG A 1 87 ? -14.398 -1.237 6.508 1.00 91.56 87 ARG A C 1
ATOM 654 O O . ARG A 1 87 ? -15.457 -1.311 7.118 1.00 91.56 87 ARG A O 1
ATOM 661 N N . ARG A 1 88 ? -13.449 -0.346 6.808 1.00 88.19 88 ARG A N 1
ATOM 662 C CA . ARG A 1 88 ? -13.539 0.598 7.937 1.00 88.19 88 ARG A CA 1
ATOM 663 C C . ARG A 1 88 ? -14.721 1.557 7.801 1.00 88.19 88 ARG A C 1
ATOM 665 O O . ARG A 1 88 ? -15.464 1.744 8.757 1.00 88.19 88 ARG A O 1
ATOM 672 N N . LYS A 1 89 ? -14.951 2.115 6.606 1.00 87.44 89 LYS A N 1
ATOM 673 C CA . LYS A 1 89 ? -16.109 2.994 6.338 1.00 87.44 89 LYS A CA 1
ATOM 674 C C . LYS A 1 89 ? -17.459 2.290 6.520 1.00 87.44 89 LYS A C 1
ATOM 676 O O . LYS A 1 89 ? -18.448 2.944 6.835 1.00 87.44 89 LYS A O 1
ATOM 681 N N . ASN A 1 90 ? -17.495 0.973 6.329 1.00 88.31 90 ASN A N 1
ATOM 682 C CA . ASN A 1 90 ? -18.702 0.153 6.426 1.00 88.31 90 ASN A CA 1
ATOM 683 C C . ASN A 1 90 ? -18.754 -0.690 7.710 1.00 88.31 90 ASN A C 1
ATOM 685 O O . ASN A 1 90 ? -19.562 -1.613 7.782 1.00 88.31 90 ASN A O 1
ATOM 689 N N . ALA A 1 91 ? -17.909 -0.403 8.704 1.00 80.56 91 ALA A N 1
ATOM 690 C CA . ALA A 1 91 ? -17.813 -1.206 9.923 1.00 80.56 91 ALA A CA 1
ATOM 691 C C . ALA A 1 91 ? -19.121 -1.226 10.731 1.00 80.56 91 ALA A C 1
ATOM 693 O O . ALA A 1 91 ? -19.433 -2.233 11.343 1.00 80.56 91 ALA A O 1
ATOM 694 N N . TRP A 1 92 ? -19.925 -0.163 10.650 1.00 78.56 92 TRP A N 1
ATOM 695 C CA . TRP A 1 92 ? -21.239 -0.051 11.298 1.00 78.56 92 TRP A CA 1
ATOM 696 C C . TRP A 1 92 ? -22.314 -1.001 10.743 1.00 78.56 92 TRP A C 1
ATOM 698 O O . TRP A 1 92 ? -23.391 -1.098 11.316 1.00 78.56 92 TRP A O 1
ATOM 708 N N . ARG A 1 93 ? -22.069 -1.649 9.594 1.00 77.12 93 ARG A N 1
ATOM 709 C CA . ARG A 1 93 ? -22.996 -2.629 8.994 1.00 77.12 93 ARG A CA 1
ATOM 710 C C . ARG A 1 93 ? -22.786 -4.052 9.515 1.00 77.12 93 ARG A C 1
ATOM 712 O O . ARG A 1 93 ? -23.419 -4.964 8.989 1.00 77.12 93 ARG A O 1
ATOM 719 N N . ARG A 1 94 ? -21.835 -4.244 10.426 1.00 59.94 94 ARG A N 1
ATOM 720 C CA . ARG A 1 94 ? -21.543 -5.526 11.063 1.00 59.94 94 ARG A CA 1
ATOM 721 C C . ARG A 1 94 ? -22.127 -5.553 12.458 1.00 59.94 94 ARG A C 1
ATOM 723 O O . ARG A 1 94 ? -22.107 -4.480 13.097 1.00 59.94 94 ARG A O 1
#

Radius of gyration: 20.99 Å; Cα contacts (8 Å, |Δi|>4): 57; chains: 1; bounding box: 44×18×74 Å

pLDDT: mean 83.83, std 14.69, range [40.5, 98.62]

Nearest PDB structures (foldseek):
  9dm1-assembly1_P  TM=7.364E-01  e=2.879E-03  Mycolicibacterium smegmatis MC2 155

InterPro domains:
  IPR024341 Protein of unknown function DUF2631 [PF10939] (2-75)

Secondary structure (DSSP, 8-state):
---------S-----TTT-GGGGGS-----HHHHHHHHHHHHHHHHHTTSSSS-STTTT-SS--HHHHHHHHHHHHHHHHHHHHHHHHHTGGG-

Organism: NCBI:txid664693

Solvent-accessible surface area (backbone atoms only — not comparable to full-atom values): 5831 Å² total; per-residue (Å²): 134,84,79,81,72,72,78,79,68,82,85,66,92,65,58,55,90,83,42,74,65,50,83,76,62,80,74,74,80,56,71,67,58,55,52,51,53,49,54,49,49,37,50,53,44,56,52,65,48,50,59,96,53,64,22,66,73,26,84,28,95,44,86,35,75,67,51,53,52,36,54,50,50,33,52,53,49,53,52,51,52,53,51,50,53,52,49,62,78,48,49,85,80,107

Foldseek 3Di:
DPPPPPPPDPQDPDDCVVPVCVVVPPPHDDLVVVLVVLVVVLVVLVCVQDDDDQAPNHVHPYHDPSNCVSVVVSVVSVVVSVVSVVCVVCVVVD

Mean predicted aligned error: 8.96 Å